Protein AF-A0A9D9XZZ8-F1 (afdb_monomer_lite)

Structure (mmCIF, N/CA/C/O backbone):
data_AF-A0A9D9XZZ8-F1
#
_entry.id   AF-A0A9D9XZZ8-F1
#
loop_
_atom_site.group_PDB
_atom_site.id
_atom_site.type_symbol
_atom_site.label_atom_id
_atom_site.label_alt_id
_atom_site.label_comp_id
_atom_site.label_asym_id
_atom_site.label_entity_id
_atom_site.la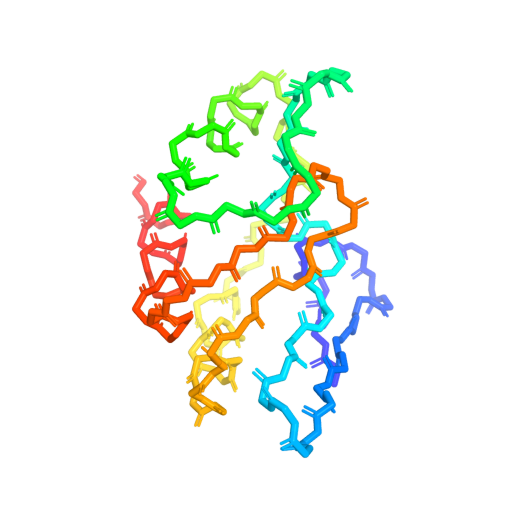bel_seq_id
_atom_site.pdbx_PDB_ins_code
_atom_site.Cartn_x
_atom_site.Cartn_y
_atom_site.Cartn_z
_atom_site.occupancy
_atom_site.B_iso_or_equiv
_atom_site.auth_seq_id
_atom_site.auth_comp_id
_atom_site.auth_asym_id
_atom_site.auth_atom_id
_atom_site.pdbx_PDB_model_num
ATOM 1 N N . ASP A 1 1 ? 5.198 -4.680 12.775 1.00 75.12 1 ASP A N 1
ATOM 2 C CA . ASP A 1 1 ? 6.292 -4.357 11.839 1.00 75.12 1 ASP A CA 1
ATOM 3 C C . ASP A 1 1 ? 6.081 -5.098 10.522 1.00 75.12 1 ASP A C 1
ATOM 5 O O . ASP A 1 1 ? 5.253 -6.010 10.451 1.00 75.12 1 ASP A O 1
ATOM 9 N N . ALA A 1 2 ? 6.753 -4.642 9.469 1.00 87.75 2 ALA A N 1
ATOM 10 C CA . ALA A 1 2 ? 6.749 -5.266 8.155 1.00 87.75 2 ALA A CA 1
ATOM 11 C C . ALA A 1 2 ? 8.159 -5.269 7.550 1.00 87.75 2 ALA A C 1
ATOM 13 O O . ALA A 1 2 ? 8.385 -4.634 6.520 1.00 87.75 2 ALA A O 1
ATOM 14 N N . PRO A 1 3 ? 9.122 -5.944 8.209 1.00 88.50 3 PRO A N 1
ATOM 15 C CA . PRO A 1 3 ? 10.518 -5.859 7.816 1.00 88.50 3 PRO A CA 1
ATOM 16 C C . PRO A 1 3 ? 10.678 -6.273 6.355 1.00 88.50 3 PRO A C 1
ATOM 18 O O . PRO A 1 3 ? 10.187 -7.320 5.922 1.00 88.50 3 PRO A O 1
ATOM 21 N N . HIS A 1 4 ? 11.382 -5.431 5.606 1.00 90.50 4 HIS A N 1
ATOM 22 C CA . HIS A 1 4 ? 11.645 -5.580 4.183 1.00 90.50 4 HIS A CA 1
ATOM 23 C C . HIS A 1 4 ? 10.409 -5.495 3.274 1.00 90.50 4 HIS A C 1
ATOM 25 O O . HIS A 1 4 ? 10.531 -5.817 2.098 1.00 90.50 4 HIS A O 1
ATOM 31 N N . VAL A 1 5 ? 9.237 -5.054 3.743 1.00 92.75 5 VAL A N 1
ATOM 32 C CA . VAL A 1 5 ? 8.035 -4.914 2.902 1.00 92.75 5 VAL A CA 1
ATOM 33 C C . VAL A 1 5 ? 7.540 -3.461 2.902 1.00 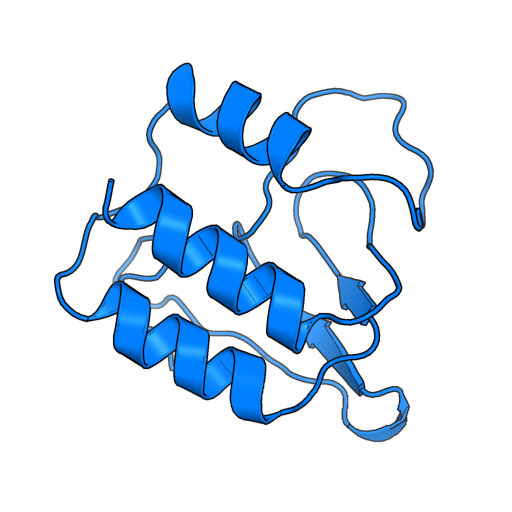92.75 5 VAL A C 1
ATOM 35 O O . VAL A 1 5 ? 7.075 -3.010 3.945 1.00 92.75 5 VAL A O 1
ATOM 38 N N . PRO A 1 6 ? 7.575 -2.748 1.753 1.00 92.00 6 PRO A N 1
ATOM 39 C CA . PRO A 1 6 ? 8.132 -3.191 0.465 1.00 92.00 6 PRO A CA 1
ATOM 40 C C . PRO A 1 6 ? 9.668 -3.290 0.447 1.00 92.00 6 PRO A C 1
ATOM 42 O O . PRO A 1 6 ? 10.209 -4.074 -0.330 1.00 92.00 6 PRO A O 1
ATOM 45 N N . HIS A 1 7 ? 10.374 -2.556 1.310 1.00 90.69 7 HIS A N 1
ATOM 46 C CA . HIS A 1 7 ? 11.839 -2.578 1.431 1.00 90.69 7 HIS A CA 1
ATOM 47 C C . HIS A 1 7 ? 12.304 -2.077 2.801 1.00 90.69 7 HIS A C 1
ATOM 49 O O . HIS A 1 7 ? 11.485 -1.713 3.626 1.00 90.69 7 HIS A O 1
ATOM 55 N N . ALA A 1 8 ? 13.620 -2.046 3.033 1.00 90.69 8 ALA A N 1
ATOM 56 C CA . ALA A 1 8 ? 14.265 -1.608 4.279 1.00 90.69 8 ALA A CA 1
ATOM 57 C C . ALA A 1 8 ? 13.919 -2.448 5.530 1.00 90.69 8 ALA A C 1
ATOM 59 O O . ALA A 1 8 ? 12.876 -3.087 5.631 1.00 90.69 8 ALA A O 1
ATOM 60 N N . TRP A 1 9 ? 14.847 -2.522 6.484 1.00 90.19 9 TRP A N 1
ATOM 61 C CA . TRP A 1 9 ? 14.687 -3.349 7.692 1.00 90.19 9 TRP A CA 1
ATOM 62 C C . TRP A 1 9 ? 13.576 -2.826 8.615 1.00 90.19 9 TRP A C 1
ATOM 64 O O . TRP A 1 9 ? 12.872 -3.593 9.265 1.00 90.19 9 TRP A O 1
ATOM 74 N N . ASP A 1 10 ? 13.422 -1.511 8.645 1.00 89.94 10 ASP A N 1
ATOM 75 C CA . ASP A 1 10 ? 12.580 -0.730 9.543 1.00 89.94 10 ASP A CA 1
ATOM 76 C C . ASP A 1 10 ? 11.155 -0.506 9.024 1.00 89.94 10 ASP A C 1
ATOM 78 O O . ASP A 1 10 ? 10.355 0.141 9.703 1.00 89.94 10 ASP A O 1
ATOM 82 N N . CYS A 1 11 ? 10.807 -1.060 7.857 1.00 92.19 11 CYS A N 1
ATOM 83 C CA . CYS A 1 11 ? 9.474 -0.878 7.302 1.00 92.19 11 CYS A CA 1
ATOM 84 C C . CYS A 1 11 ? 8.374 -1.336 8.266 1.00 92.19 11 CYS A C 1
ATOM 86 O O . CYS A 1 11 ? 8.412 -2.396 8.904 1.00 92.19 11 CYS A O 1
ATOM 88 N N . GLY A 1 12 ? 7.340 -0.510 8.341 1.00 92.25 12 GLY A N 1
ATOM 89 C CA . GLY A 1 12 ? 6.194 -0.705 9.201 1.00 92.25 12 GLY A CA 1
ATOM 90 C C . GLY A 1 12 ? 5.014 0.104 8.693 1.00 92.25 12 GLY A C 1
ATOM 91 O O . GLY A 1 12 ? 5.167 1.097 7.988 1.00 92.25 12 GLY A O 1
ATOM 92 N N . PHE A 1 13 ? 3.820 -0.337 9.067 1.00 94.31 13 PHE A N 1
ATOM 93 C CA . PHE A 1 13 ? 2.574 0.271 8.628 1.00 94.31 13 PHE A CA 1
ATOM 94 C C . PHE A 1 13 ? 1.666 0.501 9.823 1.00 94.31 13 PHE A C 1
ATOM 96 O O . PHE A 1 13 ? 1.647 -0.299 10.762 1.00 94.31 13 PHE A O 1
ATOM 103 N N . LEU A 1 14 ? 0.873 1.562 9.740 1.00 95.00 14 LEU A N 1
ATOM 104 C CA . LEU A 1 14 ? -0.123 1.917 10.740 1.00 95.00 14 LEU A CA 1
ATOM 105 C C . LEU A 1 14 ? -1.519 1.821 10.127 1.00 95.00 14 LEU A C 1
ATOM 107 O O . LEU A 1 14 ? -1.704 2.013 8.924 1.00 95.00 14 LEU A O 1
ATOM 111 N N . THR A 1 15 ? -2.501 1.510 10.966 1.00 94.94 15 THR A N 1
ATOM 112 C CA . THR A 1 15 ? -3.921 1.552 10.604 1.00 94.94 15 THR A CA 1
ATOM 113 C C . THR A 1 15 ? -4.617 2.515 11.553 1.00 94.94 15 THR A C 1
ATOM 115 O O . THR A 1 15 ? -4.451 2.406 12.764 1.00 94.94 15 THR A O 1
ATOM 118 N N . GLU A 1 16 ? -5.367 3.465 11.006 1.00 95.94 16 GLU A N 1
ATOM 119 C CA . GLU A 1 16 ? -6.302 4.287 11.765 1.00 95.94 16 GLU A CA 1
ATOM 120 C C . GLU A 1 16 ? -7.630 3.528 11.844 1.00 95.94 16 GLU A C 1
ATOM 122 O O . GLU A 1 16 ? -8.293 3.293 10.831 1.00 95.94 16 GLU A O 1
ATOM 127 N N . GLU A 1 17 ? -7.979 3.088 13.048 1.00 94.81 17 GLU A N 1
ATOM 128 C CA . GLU A 1 17 ? -9.051 2.116 13.264 1.00 94.81 17 GLU A CA 1
ATOM 129 C C . GLU A 1 17 ? -10.448 2.701 13.045 1.00 94.81 17 GLU A C 1
ATOM 131 O O . GLU A 1 17 ? -11.323 2.006 12.532 1.00 94.81 17 GLU A O 1
ATOM 136 N N . ARG A 1 18 ? -10.676 3.981 13.373 1.00 96.00 18 ARG A N 1
ATOM 137 C CA . ARG A 1 18 ? -12.015 4.590 13.301 1.00 96.00 18 ARG A CA 1
ATOM 138 C C . ARG A 1 18 ? -12.542 4.657 11.871 1.00 96.00 18 ARG A C 1
ATOM 140 O O . ARG A 1 18 ? -13.748 4.571 11.657 1.00 96.00 18 ARG A O 1
ATOM 147 N N . THR A 1 19 ? -11.653 4.857 10.904 1.00 95.19 19 THR A N 1
ATOM 148 C CA . THR A 1 19 ? -11.988 4.979 9.479 1.00 95.19 19 THR A CA 1
ATOM 149 C C . THR A 1 19 ? -11.517 3.794 8.641 1.00 95.19 19 THR A C 1
ATOM 151 O O . THR A 1 19 ? -11.695 3.815 7.425 1.00 95.19 19 THR A O 1
ATOM 154 N N . ALA A 1 20 ? -10.926 2.771 9.269 1.00 96.19 20 ALA A N 1
ATOM 155 C CA . ALA A 1 20 ? -10.290 1.644 8.588 1.00 96.19 20 ALA A CA 1
ATOM 156 C C . ALA A 1 20 ? -9.298 2.105 7.497 1.00 96.19 20 ALA A C 1
ATOM 158 O O . ALA A 1 20 ? -9.261 1.556 6.390 1.00 96.19 20 ALA A O 1
ATOM 159 N N . THR A 1 21 ? -8.507 3.140 7.807 1.00 97.88 21 THR A N 1
ATOM 160 C CA . THR A 1 21 ? -7.530 3.724 6.879 1.00 97.88 21 THR A CA 1
ATOM 161 C C . 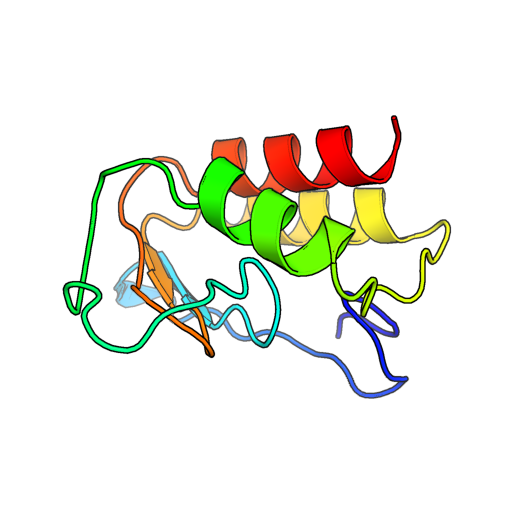THR A 1 21 ? -6.152 3.136 7.122 1.00 97.88 21 THR A C 1
ATOM 163 O O . THR A 1 21 ? -5.615 3.208 8.226 1.00 97.88 21 THR A O 1
ATOM 166 N N . ARG A 1 22 ? -5.535 2.596 6.074 1.00 97.62 22 ARG A N 1
ATOM 167 C CA . ARG A 1 22 ? -4.182 2.044 6.114 1.00 97.62 22 ARG A CA 1
ATOM 168 C C . ARG A 1 22 ? -3.167 3.060 5.608 1.00 97.62 22 ARG A C 1
ATOM 170 O O . ARG A 1 22 ? -3.252 3.470 4.455 1.00 97.62 22 ARG A O 1
ATOM 177 N N . LEU A 1 23 ? -2.165 3.398 6.417 1.00 97.56 23 LEU A N 1
ATOM 178 C CA . LEU A 1 23 ? -0.993 4.135 5.938 1.00 97.56 23 LEU A CA 1
ATOM 179 C C . LEU A 1 23 ? -0.060 3.149 5.227 1.00 97.56 23 LEU A C 1
ATOM 181 O O . LEU A 1 23 ? 0.483 2.242 5.861 1.00 97.56 23 LEU A O 1
ATOM 185 N N . CYS A 1 24 ? 0.065 3.291 3.909 1.00 97.00 24 CYS A N 1
ATOM 186 C CA . CYS A 1 24 ? 0.628 2.262 3.034 1.00 97.00 24 CYS A CA 1
ATOM 187 C C . CYS A 1 24 ? 2.133 2.383 2.793 1.00 97.00 24 CYS A C 1
ATOM 189 O O . CYS A 1 24 ? 2.690 1.511 2.136 1.00 97.00 24 CYS A O 1
ATOM 191 N N . GLY A 1 25 ? 2.799 3.418 3.317 1.00 95.38 25 GLY A N 1
ATOM 192 C CA . GLY A 1 25 ? 4.197 3.682 2.966 1.00 95.38 25 GLY A CA 1
ATOM 193 C C . GLY A 1 25 ? 4.373 3.687 1.445 1.00 95.38 25 GLY A C 1
ATOM 194 O O . GLY A 1 25 ? 3.511 4.206 0.730 1.00 95.38 25 GLY A O 1
ATOM 195 N N . ASP A 1 26 ? 5.420 3.017 0.973 1.00 96.69 26 ASP A N 1
ATOM 196 C CA . ASP A 1 26 ? 5.713 2.851 -0.456 1.00 96.69 26 ASP A CA 1
ATOM 197 C C . ASP A 1 26 ? 4.920 1.713 -1.132 1.00 96.69 26 ASP A C 1
ATOM 199 O O . ASP A 1 26 ? 5.159 1.384 -2.297 1.00 96.69 26 ASP A O 1
ATOM 203 N N . LEU A 1 27 ? 3.970 1.063 -0.445 1.00 97.25 27 LEU A N 1
ATOM 204 C CA . LEU A 1 27 ? 3.026 0.187 -1.143 1.00 97.25 27 LEU A CA 1
ATOM 205 C C . LEU A 1 27 ? 2.145 1.038 -2.056 1.00 97.25 27 LEU A C 1
ATOM 207 O O . LEU A 1 27 ? 1.639 2.084 -1.649 1.00 97.25 27 LEU A O 1
ATOM 211 N N . PHE A 1 28 ? 1.926 0.537 -3.271 1.00 98.00 28 PHE A N 1
ATOM 212 C CA . PHE A 1 28 ? 1.132 1.211 -4.294 1.00 98.00 28 PHE A CA 1
ATOM 213 C C . PHE A 1 28 ? 1.681 2.583 -4.719 1.00 98.00 28 PHE A C 1
ATOM 215 O O . PHE A 1 28 ? 0.902 3.485 -5.031 1.00 98.00 28 PHE A O 1
ATOM 222 N N . THR A 1 29 ? 3.009 2.757 -4.747 1.00 97.69 29 THR A N 1
ATOM 223 C CA . THR A 1 29 ? 3.642 3.966 -5.297 1.00 97.69 29 THR A CA 1
ATOM 224 C C . THR A 1 29 ? 3.195 4.174 -6.736 1.00 97.69 29 THR A C 1
ATOM 226 O O . THR A 1 29 ? 3.428 3.315 -7.586 1.00 97.69 29 THR A O 1
ATOM 229 N N . GLN A 1 30 ? 2.561 5.315 -6.999 1.00 96.56 30 GLN A N 1
ATOM 230 C CA . GLN A 1 30 ? 2.083 5.721 -8.318 1.00 96.56 30 GLN A CA 1
ATOM 231 C C . GLN A 1 30 ? 2.979 6.836 -8.868 1.00 96.56 30 GLN A C 1
ATOM 233 O O . GLN A 1 30 ? 3.298 7.796 -8.166 1.00 96.56 30 GLN A O 1
ATOM 238 N N . GLY A 1 31 ? 3.366 6.727 -10.139 1.00 91.56 31 GLY A N 1
ATOM 239 C CA . GLY A 1 31 ? 4.052 7.810 -10.843 1.00 91.56 31 GLY A CA 1
ATOM 240 C C . GLY A 1 31 ? 3.084 8.903 -11.308 1.00 91.56 31 GLY A C 1
ATOM 241 O O . GLY A 1 31 ? 1.927 8.625 -11.616 1.00 91.56 31 GLY A O 1
ATOM 242 N N . GLY A 1 32 ? 3.586 10.134 -11.427 1.00 89.25 32 GLY A N 1
ATOM 243 C CA . GLY A 1 32 ? 2.829 11.287 -11.930 1.00 89.25 32 GLY A CA 1
ATOM 244 C C . GLY A 1 32 ? 2.603 12.371 -10.875 1.00 89.25 32 GLY A C 1
ATOM 245 O O . GLY A 1 32 ? 2.689 12.115 -9.678 1.00 89.25 32 GLY A O 1
ATOM 246 N N . ALA A 1 33 ? 2.354 13.600 -11.335 1.00 89.44 33 ALA A N 1
ATOM 247 C CA . ALA A 1 33 ? 2.157 14.770 -10.472 1.00 89.44 33 ALA A CA 1
ATOM 248 C C . ALA A 1 33 ? 0.677 15.161 -10.308 1.00 89.44 33 ALA A C 1
ATOM 250 O O . ALA A 1 33 ? 0.295 15.682 -9.265 1.00 89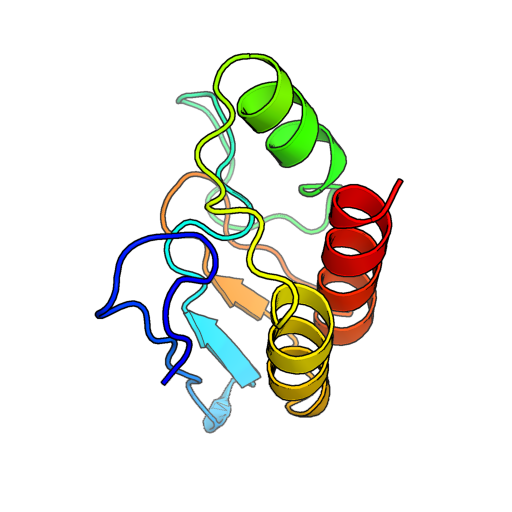.44 33 ALA A O 1
ATOM 251 N N . 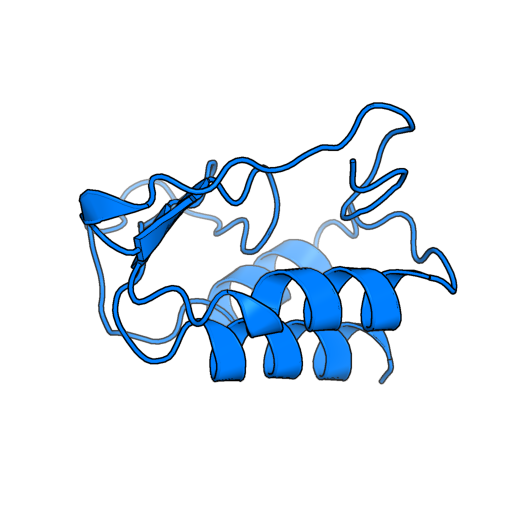ASP A 1 34 ? -0.157 14.866 -11.309 1.00 92.56 34 ASP A N 1
ATOM 252 C CA . ASP A 1 34 ? -1.542 15.343 -11.397 1.00 92.56 34 ASP A CA 1
ATOM 253 C C . ASP A 1 34 ? -2.552 14.221 -11.112 1.00 92.56 34 ASP A C 1
ATOM 255 O O . ASP A 1 34 ? -3.419 13.899 -11.925 1.00 92.56 34 ASP A O 1
ATOM 259 N N . LEU A 1 35 ? -2.409 13.580 -9.951 1.00 95.44 35 LEU A N 1
ATOM 260 C CA . LEU A 1 35 ? -3.317 12.531 -9.487 1.00 95.44 35 LEU A CA 1
ATOM 261 C C . LEU A 1 35 ? -4.371 13.124 -8.533 1.00 95.44 35 LEU A C 1
ATOM 263 O O . LEU A 1 35 ? -4.044 13.998 -7.725 1.00 95.44 35 LEU A O 1
ATOM 267 N N . PRO A 1 36 ? -5.641 12.677 -8.585 1.00 97.19 36 PRO A N 1
ATOM 268 C CA . PRO A 1 36 ? -6.656 13.156 -7.651 1.00 97.19 36 PRO A CA 1
ATOM 269 C C . PRO A 1 36 ? -6.274 12.789 -6.204 1.00 97.19 36 PRO A C 1
ATOM 271 O O . PRO A 1 36 ? -5.667 11.741 -5.985 1.00 97.19 36 PRO A O 1
ATOM 274 N N . PRO A 1 37 ? -6.661 13.575 -5.182 1.00 96.94 37 PRO A N 1
ATOM 275 C CA . PRO A 1 37 ? -6.290 13.270 -3.796 1.00 96.94 37 PRO A CA 1
ATOM 276 C C . PRO A 1 37 ? -6.789 11.900 -3.312 1.00 96.94 37 PRO A C 1
ATOM 278 O O . PRO A 1 37 ? -6.086 11.190 -2.593 1.00 96.94 37 PRO A O 1
ATOM 281 N N . VAL A 1 38 ? -8.006 11.525 -3.719 1.00 98.19 38 VAL A N 1
ATOM 282 C CA . VAL A 1 38 ? -8.623 10.225 -3.437 1.00 98.19 38 VAL A CA 1
ATOM 283 C C . VAL A 1 38 ? -9.254 9.701 -4.721 1.00 98.19 38 VAL A C 1
ATOM 285 O O . VAL A 1 38 ? -9.907 10.462 -5.436 1.00 98.19 38 VAL A O 1
ATOM 288 N N . THR A 1 39 ? -9.082 8.413 -4.999 1.00 98.38 39 THR A N 1
ATOM 289 C CA . THR A 1 39 ? -9.650 7.738 -6.169 1.00 98.38 39 THR A CA 1
ATOM 290 C C . THR A 1 39 ? -10.299 6.407 -5.793 1.00 98.38 39 THR A C 1
ATOM 292 O O . THR A 1 39 ? -9.958 5.795 -4.785 1.00 98.38 39 THR A O 1
ATOM 295 N N . GLU A 1 40 ? -11.242 5.962 -6.612 1.00 98.44 40 GLU A N 1
ATOM 296 C CA . GLU A 1 40 ? -11.807 4.601 -6.584 1.00 98.44 40 GLU A CA 1
ATOM 297 C C . GLU A 1 40 ? -11.374 3.805 -7.831 1.00 98.44 40 GLU A C 1
ATOM 299 O O . GLU A 1 40 ? -11.596 2.600 -7.926 1.00 98.44 40 GLU A O 1
ATOM 304 N N . SER A 1 41 ? -10.711 4.475 -8.782 1.00 97.38 41 SER A N 1
ATOM 305 C CA . SER A 1 41 ? -10.132 3.868 -9.981 1.00 97.38 41 SER A CA 1
ATOM 306 C C . SER A 1 41 ? -8.915 3.004 -9.644 1.00 97.38 41 SER A C 1
ATOM 308 O O . SER A 1 41 ? -8.331 3.128 -8.569 1.00 97.38 41 SER A O 1
ATOM 310 N N . ASP A 1 42 ? -8.509 2.150 -10.583 1.00 96.69 42 ASP A N 1
ATOM 311 C CA . ASP A 1 42 ? -7.352 1.268 -10.413 1.00 96.69 42 ASP A CA 1
ATOM 312 C C . ASP A 1 42 ? -6.060 2.040 -10.086 1.00 96.69 42 ASP A C 1
ATOM 314 O O . ASP A 1 42 ? -5.644 2.934 -10.828 1.00 96.69 42 ASP A O 1
ATOM 318 N N . ILE A 1 43 ? -5.417 1.648 -8.984 1.00 98.06 43 ILE A N 1
ATOM 319 C CA . ILE A 1 43 ? -4.081 2.108 -8.583 1.00 98.06 43 ILE A CA 1
ATOM 320 C C . ILE A 1 43 ? -3.027 0.991 -8.635 1.00 98.06 43 ILE A C 1
ATOM 322 O O . ILE A 1 43 ? -1.832 1.270 -8.549 1.00 98.06 43 ILE A O 1
ATOM 326 N N . LEU A 1 44 ? -3.434 -0.278 -8.771 1.00 98.12 44 LEU A N 1
ATOM 327 C CA . LEU A 1 44 ? -2.492 -1.394 -8.853 1.00 98.12 44 LEU A CA 1
ATOM 328 C C . LEU A 1 44 ? -1.802 -1.392 -10.214 1.00 98.12 44 LEU A C 1
ATOM 330 O O . LEU A 1 44 ? -0.582 -1.508 -10.271 1.00 98.12 44 LEU A O 1
ATOM 334 N N . GLY A 1 45 ? -2.547 -1.200 -11.304 1.00 96.88 45 GLY A N 1
ATOM 335 C CA . GLY A 1 45 ? -1.965 -1.129 -12.642 1.00 96.88 45 GLY A CA 1
ATOM 336 C C . GLY A 1 45 ? -0.965 0.020 -12.791 1.00 96.88 45 GLY A C 1
ATOM 337 O O . GLY A 1 45 ? 0.129 -0.176 -13.327 1.00 96.88 45 GLY A O 1
ATOM 338 N N . THR A 1 46 ? -1.301 1.205 -12.272 1.00 95.38 46 THR A N 1
ATOM 339 C CA . THR A 1 46 ? -0.410 2.378 -12.293 1.00 95.38 46 THR A CA 1
ATOM 340 C C . THR A 1 46 ? 0.814 2.175 -11.406 1.00 95.38 46 THR A C 1
ATOM 342 O O . THR A 1 46 ? 1.926 2.521 -11.815 1.00 95.38 46 THR A O 1
ATOM 345 N N . SER A 1 47 ? 0.644 1.555 -10.236 1.00 97.38 47 SER A N 1
ATOM 346 C CA . SER A 1 47 ? 1.769 1.227 -9.365 1.00 97.38 47 SER A CA 1
ATOM 347 C C . SER A 1 47 ? 2.708 0.191 -9.980 1.00 97.38 47 SER A C 1
ATOM 349 O O . SER A 1 47 ? 3.924 0.378 -9.989 1.00 97.38 47 SER A O 1
ATOM 351 N N . GLU A 1 48 ? 2.169 -0.860 -10.591 1.00 97.06 48 GLU A N 1
ATOM 352 C CA . GLU A 1 48 ? 2.969 -1.886 -11.255 1.00 97.06 48 GLU A CA 1
ATOM 353 C C . GLU A 1 48 ? 3.695 -1.349 -12.493 1.00 97.06 48 GLU A C 1
ATOM 355 O O . GLU A 1 48 ? 4.816 -1.768 -12.784 1.00 97.06 48 GLU A O 1
ATOM 360 N N . ALA A 1 49 ? 3.092 -0.403 -13.221 1.00 95.12 49 ALA A N 1
ATOM 361 C CA . ALA A 1 49 ? 3.766 0.290 -14.314 1.00 95.12 49 ALA A CA 1
ATOM 362 C C . ALA A 1 49 ? 4.990 1.077 -13.816 1.00 95.12 49 ALA A C 1
ATOM 364 O O . ALA A 1 49 ? 6.047 1.016 -14.445 1.00 95.12 49 ALA A O 1
ATOM 365 N N . PHE A 1 50 ? 4.875 1.756 -12.669 1.00 95.19 50 PHE A N 1
ATOM 366 C CA . PHE A 1 50 ? 6.002 2.439 -12.033 1.00 95.19 50 PHE A CA 1
ATOM 367 C C . PHE A 1 50 ? 7.071 1.443 -11.553 1.00 95.19 50 PHE A C 1
ATOM 369 O O . PHE A 1 50 ? 8.237 1.558 -11.934 1.00 95.19 50 PHE A O 1
ATOM 376 N N . ARG A 1 51 ? 6.672 0.417 -10.789 1.00 95.06 51 ARG A N 1
ATOM 377 C CA . ARG A 1 51 ? 7.579 -0.603 -10.236 1.00 95.06 51 ARG A CA 1
ATOM 378 C C . ARG A 1 51 ? 8.354 -1.351 -11.322 1.00 95.06 51 ARG A C 1
ATOM 380 O O . ARG A 1 51 ? 9.531 -1.632 -11.147 1.00 95.06 51 ARG A O 1
ATOM 387 N N . ARG A 1 52 ? 7.742 -1.644 -12.474 1.00 92.56 52 ARG A N 1
ATOM 388 C CA . ARG A 1 52 ? 8.446 -2.285 -13.601 1.00 92.56 52 ARG A CA 1
ATOM 389 C C . ARG A 1 52 ? 9.589 -1.434 -14.167 1.00 92.56 52 ARG A C 1
ATOM 391 O O . ARG A 1 52 ? 10.555 -1.998 -14.671 1.00 92.56 52 ARG A O 1
ATOM 398 N N . GLY A 1 53 ? 9.488 -0.106 -14.100 1.00 92.19 53 GLY A N 1
ATOM 399 C CA . GLY A 1 53 ? 10.563 0.808 -14.505 1.00 92.19 53 GLY A CA 1
ATOM 400 C C . GLY A 1 53 ? 11.626 1.022 -13.424 1.00 92.19 53 GLY A C 1
ATOM 401 O O . GLY A 1 53 ? 12.758 1.385 -13.739 1.00 92.19 53 GLY A O 1
ATOM 402 N N . MET A 1 54 ? 11.273 0.791 -12.160 1.00 90.00 54 MET A N 1
ATOM 403 C CA . MET A 1 54 ? 12.155 0.922 -11.006 1.00 90.00 54 MET A CA 1
ATOM 404 C C . MET A 1 54 ? 11.724 -0.075 -9.934 1.00 90.00 54 MET A C 1
ATOM 406 O O . MET A 1 54 ? 10.822 0.206 -9.149 1.00 90.00 54 MET A O 1
ATOM 410 N N . ASP A 1 55 ? 12.349 -1.250 -9.905 1.00 91.94 55 ASP A N 1
ATOM 411 C CA . ASP A 1 55 ? 11.931 -2.313 -8.993 1.00 91.94 55 ASP A CA 1
ATOM 412 C C . ASP A 1 55 ? 12.479 -2.068 -7.584 1.00 91.94 55 ASP A C 1
ATOM 414 O O . ASP A 1 55 ? 13.584 -2.471 -7.230 1.00 91.94 55 ASP A O 1
ATOM 418 N N . TYR A 1 56 ? 11.703 -1.327 -6.796 1.00 92.00 56 TYR A N 1
ATOM 419 C CA . TYR A 1 56 ? 12.073 -0.876 -5.456 1.00 92.00 56 TYR A CA 1
ATOM 420 C C . TYR A 1 56 ? 11.727 -1.896 -4.354 1.00 92.00 56 TYR A C 1
ATOM 422 O O . TYR A 1 56 ? 12.026 -1.665 -3.183 1.00 92.00 56 TYR A O 1
ATOM 430 N N . PHE A 1 57 ? 11.112 -3.032 -4.699 1.00 95.06 57 PHE A N 1
ATOM 431 C CA . PHE A 1 57 ? 10.763 -4.083 -3.742 1.00 95.06 57 PHE A CA 1
ATOM 432 C C . PHE A 1 57 ? 11.975 -4.947 -3.377 1.00 95.06 57 PHE A C 1
ATOM 434 O O . PHE A 1 57 ? 12.796 -5.304 -4.214 1.00 95.06 57 PHE A O 1
ATOM 441 N N . SER A 1 58 ? 12.056 -5.357 -2.111 1.00 93.25 58 SER A N 1
ATOM 442 C CA . SER A 1 58 ? 13.128 -6.238 -1.624 1.00 93.25 58 SER A CA 1
ATOM 443 C C . SER A 1 58 ? 12.971 -7.708 -2.030 1.00 93.25 58 SER A C 1
ATOM 445 O O . SER A 1 58 ? 13.897 -8.495 -1.836 1.00 93.25 58 SER A O 1
ATOM 447 N N . HIS A 1 59 ? 11.783 -8.096 -2.508 1.00 91.69 59 HIS A N 1
ATOM 448 C CA . HIS A 1 59 ? 11.414 -9.478 -2.852 1.00 91.69 59 HIS A CA 1
ATOM 449 C C . HIS A 1 59 ? 11.639 -10.503 -1.733 1.00 91.69 59 HIS A C 1
ATOM 451 O O . HIS A 1 59 ? 11.943 -11.673 -1.970 1.00 91.69 59 HIS A O 1
ATOM 457 N N . SER A 1 60 ? 11.456 -10.087 -0.479 1.00 90.50 60 SER A N 1
ATOM 458 C CA . SER A 1 60 ? 11.457 -11.009 0.657 1.00 90.50 60 SER A CA 1
ATOM 459 C C . SER A 1 60 ? 10.440 -12.142 0.460 1.00 90.50 60 SER A C 1
ATOM 461 O O . SER A 1 60 ? 9.261 -11.899 0.199 1.00 90.50 60 SER A O 1
ATOM 463 N N . LYS A 1 61 ? 10.849 -13.393 0.718 1.00 91.56 61 LYS A N 1
ATOM 464 C CA . LYS A 1 61 ? 9.962 -14.579 0.722 1.00 91.56 61 LYS A CA 1
ATOM 465 C C . LYS A 1 61 ? 8.761 -14.458 1.674 1.00 91.56 61 LYS A C 1
ATOM 467 O O . LYS A 1 61 ? 7.818 -15.240 1.596 1.00 91.56 61 LYS A O 1
ATOM 472 N N . HIS A 1 62 ? 8.810 -13.503 2.602 1.00 91.88 62 HIS A N 1
ATOM 473 C CA . HIS A 1 62 ? 7.750 -13.237 3.568 1.00 91.88 62 HIS A CA 1
ATOM 474 C C . HIS A 1 62 ? 6.699 -12.238 3.060 1.00 91.88 62 HIS A C 1
ATOM 476 O O . HIS A 1 62 ? 5.671 -12.086 3.720 1.00 91.88 62 HIS A O 1
ATOM 482 N N . ALA A 1 63 ? 6.909 -11.595 1.902 1.00 94.44 63 ALA A N 1
ATOM 483 C CA . ALA A 1 63 ? 6.053 -10.524 1.387 1.00 94.44 63 ALA A CA 1
ATOM 484 C C . ALA A 1 63 ? 4.570 -10.917 1.327 1.00 94.44 63 ALA A C 1
ATOM 486 O O . ALA A 1 63 ? 3.730 -10.189 1.850 1.00 94.44 63 ALA A O 1
ATOM 487 N N . ARG A 1 64 ? 4.245 -12.108 0.803 1.00 96.44 64 ARG A N 1
ATOM 488 C CA . ARG A 1 64 ? 2.860 -12.613 0.760 1.00 96.44 64 ARG A CA 1
ATOM 489 C C . ARG A 1 64 ? 2.214 -12.688 2.139 1.00 96.44 64 ARG A C 1
ATOM 491 O O . ARG A 1 64 ? 1.120 -12.177 2.339 1.00 96.44 64 ARG A O 1
ATOM 498 N N . GLY A 1 65 ? 2.899 -13.317 3.093 1.00 96.12 65 GLY A N 1
ATOM 499 C CA . GLY A 1 65 ? 2.387 -13.458 4.456 1.00 96.12 65 GLY A CA 1
ATOM 500 C C . GLY A 1 65 ? 2.231 -12.107 5.154 1.00 96.12 65 GLY A C 1
ATOM 501 O O . GLY A 1 65 ? 1.299 -11.920 5.932 1.00 96.12 65 GLY A O 1
ATOM 502 N N . MET A 1 66 ? 3.108 -11.146 4.854 1.00 95.75 66 MET A N 1
ATOM 503 C CA . MET A 1 66 ? 2.979 -9.780 5.360 1.00 95.75 66 MET A CA 1
ATOM 504 C C . MET A 1 66 ? 1.746 -9.102 4.768 1.00 95.75 66 MET A C 1
ATOM 506 O O . MET A 1 66 ? 0.912 -8.636 5.535 1.00 95.75 66 MET A O 1
ATOM 510 N N . LEU A 1 67 ? 1.593 -9.107 3.441 1.00 97.31 67 LEU A N 1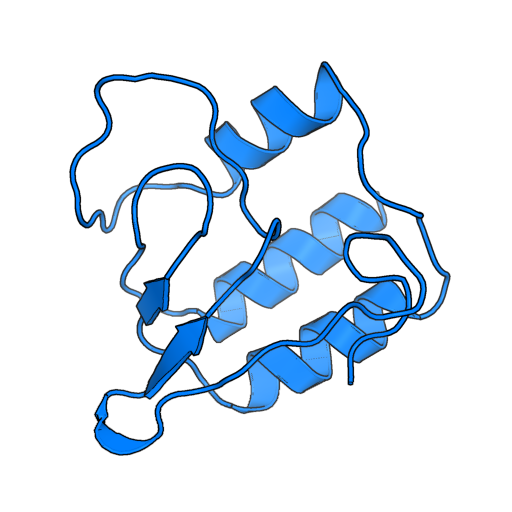
ATOM 511 C CA . LEU A 1 67 ? 0.452 -8.507 2.744 1.00 97.31 67 LEU A CA 1
ATOM 512 C C . LEU A 1 67 ? -0.883 -9.117 3.186 1.00 97.31 67 LEU A C 1
ATOM 514 O O . LEU A 1 67 ? -1.826 -8.367 3.418 1.00 97.31 67 LEU A O 1
ATOM 518 N N . GLU A 1 68 ? -0.945 -10.429 3.432 1.00 97.50 68 GLU A N 1
ATOM 519 C CA . GLU A 1 68 ? -2.152 -11.074 3.967 1.00 97.50 68 GLU A CA 1
ATOM 520 C C . GLU A 1 68 ? -2.490 -10.589 5.387 1.00 97.50 68 GLU A C 1
ATOM 522 O O . GLU A 1 68 ? -3.646 -10.298 5.688 1.00 97.50 68 GLU A O 1
ATOM 527 N N . ARG A 1 69 ? -1.485 -10.410 6.257 1.00 95.94 69 ARG A N 1
ATOM 528 C CA . ARG A 1 69 ? -1.691 -9.803 7.587 1.00 95.94 69 ARG A CA 1
ATOM 529 C C . ARG A 1 69 ? -2.152 -8.349 7.504 1.00 95.94 69 ARG A C 1
ATOM 531 O O . ARG A 1 69 ? -2.808 -7.869 8.423 1.00 95.94 69 ARG A O 1
ATOM 538 N N . LEU A 1 70 ? -1.781 -7.619 6.451 1.00 96.06 70 LEU A N 1
ATOM 539 C CA . LEU A 1 70 ? -2.295 -6.265 6.234 1.00 96.06 70 LEU A CA 1
ATOM 540 C C . LEU A 1 70 ? -3.742 -6.324 5.728 1.00 96.06 70 LEU A C 1
ATOM 542 O O . LEU A 1 70 ? -4.584 -5.572 6.205 1.00 96.06 70 LEU A O 1
ATOM 546 N N . ALA A 1 71 ? -4.040 -7.248 4.813 1.00 97.62 71 ALA A N 1
ATOM 547 C CA . ALA A 1 71 ? -5.375 -7.453 4.263 1.00 97.62 71 ALA A CA 1
ATOM 548 C C . ALA A 1 71 ? -6.385 -7.901 5.330 1.00 97.62 71 ALA A C 1
ATOM 550 O O . ALA A 1 71 ? -7.552 -7.521 5.265 1.00 97.62 71 ALA A O 1
ATOM 551 N N . SER A 1 72 ? -5.952 -8.650 6.352 1.00 96.50 72 SER A N 1
ATOM 552 C CA . SER A 1 72 ? -6.840 -9.130 7.419 1.00 96.50 72 SER A CA 1
ATOM 553 C C . SER A 1 72 ? -7.462 -8.013 8.262 1.00 96.50 72 SER A C 1
ATOM 555 O O . SER A 1 72 ? -8.442 -8.264 8.958 1.00 96.50 72 SER A O 1
ATOM 557 N N . THR A 1 73 ? -6.941 -6.781 8.205 1.00 95.00 73 THR A N 1
ATOM 558 C CA . THR A 1 73 ? -7.568 -5.623 8.869 1.00 95.00 73 THR A CA 1
ATOM 559 C C . THR A 1 73 ? -8.711 -5.012 8.055 1.00 95.00 73 THR A C 1
ATOM 561 O O . THR A 1 73 ? -9.286 -4.024 8.494 1.00 95.00 73 THR A O 1
ATOM 564 N N . SER A 1 74 ? -9.028 -5.567 6.878 1.00 96.31 74 SER A N 1
ATOM 565 C CA . SER A 1 74 ? -10.113 -5.128 5.986 1.00 96.31 74 SER A CA 1
ATOM 566 C C . SER A 1 74 ? -10.155 -3.606 5.755 1.00 96.31 74 SER A C 1
ATOM 568 O O . SER A 1 74 ? -11.184 -2.980 6.014 1.00 96.31 74 SER A O 1
ATOM 570 N N . PRO A 1 75 ? -9.042 -2.975 5.322 1.00 97.62 75 PRO A N 1
ATOM 571 C CA . PRO A 1 75 ? -9.007 -1.527 5.159 1.00 97.62 75 PRO A CA 1
ATOM 572 C C . PRO A 1 75 ? -9.961 -1.075 4.047 1.00 97.62 75 PRO A C 1
ATOM 574 O O . PRO A 1 75 ? -9.938 -1.620 2.945 1.00 97.62 75 PRO A O 1
ATOM 577 N N . GLY A 1 76 ? -10.768 -0.051 4.331 1.00 98.06 76 GLY A N 1
ATOM 578 C CA . GLY A 1 76 ? -11.657 0.586 3.350 1.00 98.06 76 GLY A CA 1
ATOM 579 C C . GLY A 1 76 ? -11.002 1.757 2.613 1.00 98.06 76 GLY A C 1
ATOM 580 O O . GLY A 1 76 ? -11.521 2.243 1.609 1.00 98.06 76 GLY A O 1
ATOM 581 N N . THR A 1 77 ? -9.865 2.242 3.123 1.00 98.56 77 THR A N 1
ATOM 582 C CA . THR A 1 77 ? -9.037 3.270 2.482 1.00 98.56 77 THR A CA 1
ATOM 583 C C . THR A 1 77 ? -7.559 2.897 2.582 1.00 98.56 77 THR A C 1
ATOM 585 O O . THR A 1 77 ? -7.060 2.581 3.663 1.00 98.56 77 THR A O 1
ATOM 588 N N . LEU A 1 78 ? -6.844 2.980 1.463 1.00 98.69 78 LEU A N 1
ATOM 589 C CA . LEU A 1 78 ? -5.392 2.859 1.379 1.00 98.69 78 LEU A CA 1
ATOM 590 C C . LEU A 1 78 ? -4.796 4.254 1.158 1.00 98.69 78 LEU A C 1
ATOM 592 O O . LEU A 1 78 ? -4.923 4.832 0.082 1.00 98.69 78 LEU A O 1
ATOM 596 N N . ALA A 1 79 ? -4.174 4.821 2.187 1.00 98.44 79 ALA A N 1
ATOM 597 C CA . ALA A 1 79 ? -3.464 6.092 2.102 1.00 98.44 79 ALA A CA 1
ATOM 598 C C . ALA A 1 79 ? -2.019 5.842 1.640 1.00 98.44 79 ALA A C 1
ATOM 600 O O . ALA A 1 79 ? -1.147 5.503 2.448 1.00 98.44 79 ALA A O 1
ATOM 601 N N . CYS A 1 80 ? -1.793 5.965 0.332 1.00 98.00 80 CYS A N 1
ATOM 602 C CA . CYS A 1 80 ? -0.485 5.800 -0.307 1.00 98.00 80 CYS A CA 1
ATOM 603 C C . CYS A 1 80 ? 0.429 6.993 0.009 1.00 98.00 80 CYS A C 1
ATOM 605 O O . CYS A 1 80 ? -0.040 8.129 0.056 1.00 98.00 80 CYS A O 1
ATOM 607 N N . MET A 1 81 ? 1.729 6.751 0.217 1.00 96.75 81 MET A N 1
ATOM 608 C CA . MET A 1 81 ? 2.703 7.838 0.407 1.00 96.75 81 MET A CA 1
ATOM 609 C C . MET A 1 81 ? 2.973 8.591 -0.902 1.00 96.75 81 MET A C 1
ATOM 611 O O . MET A 1 81 ? 3.208 9.799 -0.892 1.00 96.75 81 MET A O 1
ATOM 615 N N . HIS A 1 82 ? 2.899 7.875 -2.025 1.00 97.12 82 HIS A N 1
ATOM 616 C CA . HIS A 1 82 ? 3.158 8.394 -3.360 1.00 97.12 82 HIS A CA 1
ATOM 617 C C . HIS A 1 82 ? 1.957 8.149 -4.276 1.00 97.12 82 HIS A C 1
ATOM 619 O O . HIS A 1 82 ? 1.693 7.016 -4.683 1.00 97.12 82 HIS A O 1
ATOM 625 N N . GLY A 1 83 ? 1.250 9.230 -4.609 1.00 97.06 83 GLY A N 1
ATOM 626 C CA . GLY A 1 83 ? 0.076 9.218 -5.480 1.00 97.06 83 GLY A CA 1
ATOM 627 C C . GLY A 1 83 ? -1.245 9.378 -4.736 1.00 97.06 83 GLY A C 1
ATOM 628 O O . GLY A 1 83 ? -1.289 9.921 -3.633 1.00 97.06 83 GLY A O 1
ATOM 629 N N . SER A 1 84 ? -2.334 8.926 -5.359 1.00 98.25 84 SER A N 1
ATOM 630 C CA . SER A 1 84 ? -3.674 9.010 -4.778 1.00 98.25 84 SER A CA 1
ATOM 631 C C . SER A 1 84 ? -3.828 8.073 -3.585 1.00 98.25 84 SER A C 1
ATOM 633 O O . SER A 1 84 ? -3.380 6.922 -3.617 1.00 98.25 84 SER A O 1
ATOM 635 N N . ALA A 1 85 ? -4.578 8.514 -2.574 1.00 98.31 85 ALA A N 1
ATOM 636 C CA . ALA A 1 85 ? -5.240 7.568 -1.687 1.00 98.31 85 ALA A CA 1
ATOM 637 C C . ALA A 1 85 ? -6.341 6.829 -2.461 1.00 98.31 85 ALA A C 1
ATOM 639 O O . ALA A 1 85 ? -6.943 7.380 -3.384 1.00 98.31 85 ALA A O 1
ATOM 640 N N . TRP A 1 86 ? -6.635 5.597 -2.068 1.00 98.69 86 TRP A N 1
ATOM 641 C CA . TRP A 1 86 ? -7.620 4.766 -2.750 1.00 98.69 86 TRP A CA 1
ATOM 642 C C . TRP A 1 86 ? -8.711 4.274 -1.807 1.00 98.69 86 TRP A C 1
ATOM 644 O O . TRP A 1 86 ? -8.425 3.938 -0.657 1.00 98.69 86 TRP A O 1
ATOM 654 N N . ARG A 1 87 ? -9.956 4.230 -2.287 1.00 98.69 87 ARG A N 1
ATOM 655 C CA . ARG A 1 87 ? -11.121 3.708 -1.559 1.00 98.69 87 ARG A CA 1
ATOM 656 C C . ARG A 1 87 ? -11.717 2.498 -2.265 1.00 98.69 87 ARG A C 1
ATOM 658 O O . ARG A 1 87 ? -11.870 2.503 -3.481 1.00 98.69 87 ARG A O 1
ATOM 665 N N . GLY A 1 88 ? -12.107 1.501 -1.476 1.00 98.12 88 GLY A N 1
ATOM 666 C CA . GLY A 1 88 ? -12.715 0.266 -1.964 1.00 98.12 88 GLY A CA 1
ATOM 667 C C . GLY A 1 88 ? -12.389 -0.922 -1.062 1.00 98.12 88 GLY A C 1
ATOM 668 O O . GLY A 1 88 ? -12.130 -0.755 0.130 1.00 98.12 88 GLY A O 1
ATOM 669 N N . ASP A 1 89 ? -12.387 -2.128 -1.631 1.00 98.44 89 ASP A N 1
ATOM 670 C CA . ASP A 1 89 ? -11.941 -3.342 -0.940 1.00 98.44 89 ASP A CA 1
ATOM 671 C C . ASP A 1 89 ? -10.404 -3.405 -0.869 1.00 98.44 89 ASP A C 1
ATOM 673 O O . ASP A 1 89 ? -9.726 -3.976 -1.730 1.00 98.44 89 ASP A O 1
ATOM 677 N N . GLY A 1 90 ? -9.832 -2.784 0.165 1.00 98.19 90 GLY A N 1
ATOM 678 C CA . GLY A 1 90 ? -8.382 -2.737 0.345 1.00 98.19 90 GLY A CA 1
ATOM 679 C C . GLY A 1 90 ? -7.776 -4.097 0.668 1.00 98.19 90 GLY A C 1
ATOM 680 O O . GLY A 1 90 ? -6.608 -4.324 0.357 1.00 98.19 90 GLY A O 1
ATOM 681 N N . ALA A 1 91 ? -8.552 -5.028 1.230 1.00 98.38 91 ALA A N 1
ATOM 682 C CA . ALA A 1 91 ? -8.083 -6.389 1.457 1.00 98.38 91 ALA A CA 1
ATOM 683 C C . ALA A 1 91 ? -7.885 -7.130 0.130 1.00 98.38 91 ALA A C 1
ATOM 685 O O . ALA A 1 91 ? -6.847 -7.764 -0.066 1.00 98.38 91 ALA A O 1
ATOM 686 N N . ALA A 1 92 ? -8.841 -7.024 -0.795 1.00 98.62 92 ALA A N 1
ATOM 687 C CA . ALA A 1 92 ? -8.703 -7.584 -2.134 1.00 98.62 92 ALA A CA 1
ATOM 688 C C . ALA A 1 92 ? -7.515 -6.967 -2.885 1.00 98.62 92 ALA A C 1
ATOM 690 O O . ALA A 1 92 ? -6.715 -7.697 -3.469 1.00 98.62 92 ALA A O 1
ATOM 691 N N . LEU A 1 93 ? -7.344 -5.643 -2.811 1.00 98.69 93 LEU A N 1
ATOM 692 C CA . LEU A 1 93 ? -6.260 -4.960 -3.518 1.00 98.69 93 LEU A CA 1
ATOM 693 C C . LEU A 1 93 ? -4.865 -5.316 -2.965 1.00 98.69 93 LEU A C 1
ATOM 695 O O . LEU A 1 93 ? -3.924 -5.512 -3.733 1.00 98.69 93 LEU A O 1
ATOM 699 N N . LEU A 1 94 ? -4.727 -5.480 -1.643 1.00 98.50 94 LEU A N 1
ATOM 700 C CA . LEU A 1 94 ? -3.493 -5.968 -1.009 1.00 98.50 94 LEU A CA 1
ATOM 701 C C . LEU A 1 94 ? -3.141 -7.402 -1.428 1.00 98.50 94 LEU A C 1
ATOM 703 O O . LEU A 1 94 ? -1.966 -7.710 -1.637 1.00 98.50 94 LEU A O 1
ATOM 707 N N . ARG A 1 95 ? -4.143 -8.276 -1.586 1.00 98.56 95 ARG A N 1
ATOM 708 C CA . ARG A 1 95 ? -3.935 -9.640 -2.097 1.00 98.56 95 ARG A CA 1
ATOM 709 C C . ARG A 1 95 ? -3.536 -9.641 -3.568 1.00 98.56 95 ARG A C 1
ATOM 711 O O . ARG A 1 95 ? -2.598 -10.343 -3.928 1.00 98.56 95 ARG A O 1
ATOM 718 N N . ALA A 1 96 ? -4.156 -8.792 -4.382 1.00 98.56 96 ALA A N 1
ATOM 719 C CA . ALA A 1 96 ? -3.782 -8.632 -5.784 1.00 98.56 96 ALA A CA 1
ATOM 720 C C . ALA A 1 96 ? -2.332 -8.132 -5.944 1.00 98.56 96 ALA A C 1
ATOM 722 O O . ALA A 1 96 ? -1.598 -8.629 -6.796 1.00 98.56 96 ALA A O 1
ATOM 723 N N . LEU A 1 97 ? -1.874 -7.217 -5.078 1.00 98.06 97 LEU A N 1
ATOM 724 C CA . LEU A 1 97 ? -0.457 -6.842 -5.022 1.00 98.06 97 LEU A CA 1
ATOM 725 C C . LEU A 1 97 ? 0.429 -8.046 -4.670 1.00 98.06 97 LEU A C 1
ATOM 727 O O . LEU A 1 97 ? 1.459 -8.258 -5.307 1.00 98.06 97 LEU A O 1
ATOM 731 N N . ALA A 1 98 ? 0.030 -8.864 -3.692 1.00 97.38 98 ALA A N 1
ATOM 732 C CA . ALA A 1 98 ? 0.775 -10.073 -3.347 1.00 97.38 98 ALA A CA 1
ATOM 733 C C . ALA A 1 98 ? 0.873 -11.041 -4.537 1.00 97.38 98 ALA A C 1
ATOM 735 O O . ALA A 1 98 ? 1.916 -11.667 -4.734 1.00 97.38 98 ALA A O 1
ATOM 736 N N . ASP A 1 99 ? -0.196 -11.195 -5.321 1.00 97.44 99 ASP A N 1
ATOM 737 C CA . ASP A 1 99 ? -0.225 -12.005 -6.546 1.00 97.44 99 ASP A CA 1
ATOM 738 C C . ASP A 1 99 ? 0.747 -11.460 -7.593 1.00 97.44 99 ASP A C 1
ATOM 740 O O . ASP A 1 99 ? 1.572 -12.221 -8.096 1.00 97.44 99 ASP A O 1
ATOM 744 N N . SER A 1 100 ? 0.757 -10.145 -7.819 1.00 95.69 100 SER A N 1
ATOM 745 C CA . SER A 1 100 ? 1.684 -9.512 -8.767 1.00 95.69 100 SER A CA 1
ATOM 746 C C . SER A 1 100 ? 3.160 -9.674 -8.384 1.00 95.69 100 SER A C 1
ATOM 748 O O . SER A 1 100 ? 4.019 -9.793 -9.253 1.00 95.69 100 SER A O 1
ATOM 750 N N . LEU A 1 101 ? 3.473 -9.717 -7.085 1.00 93.38 101 LEU A N 1
ATOM 751 C CA . LEU A 1 101 ? 4.838 -9.914 -6.578 1.00 93.38 101 LEU A CA 1
ATOM 752 C C . LEU A 1 101 ? 5.301 -11.380 -6.594 1.00 93.38 101 LEU A C 1
ATOM 754 O O . LEU A 1 101 ? 6.407 -11.679 -6.153 1.00 93.38 101 LEU A O 1
ATOM 758 N N . SER A 1 102 ? 4.448 -12.322 -6.994 1.00 88.06 102 SER A N 1
ATOM 759 C CA . SER A 1 102 ? 4.782 -13.755 -7.033 1.00 88.06 102 SER A CA 1
ATOM 760 C C . SER A 1 102 ? 4.612 -14.397 -8.403 1.00 88.06 102 SER A C 1
ATOM 762 O O . SER A 1 102 ? 4.819 -15.605 -8.517 1.00 88.06 102 SER A O 1
ATOM 764 N N . ALA A 1 103 ? 4.241 -13.599 -9.405 1.00 76.62 103 ALA A N 1
ATOM 765 C CA . ALA A 1 103 ? 4.293 -13.955 -10.817 1.00 76.62 103 ALA A CA 1
ATOM 766 C C . ALA A 1 103 ? 5.719 -13.779 -11.360 1.00 76.62 103 ALA A C 1
ATOM 768 O O . ALA A 1 103 ? 6.129 -14.632 -12.176 1.00 76.62 103 ALA A O 1
#

pLDDT: mean 95.06, std 3.98, range [75.12, 98.69]

Sequence (103 aa):
DAPHVPHAWDCGFLTEERTATRLCGDLFTQGGADLPPVTESDILGTSEAFRRGMDYFSHSKHARGMLERLASTSPGTLACMHGSAWRGDGAALLRALADSLSA

Radius of gyration: 12.49 Å; chains: 1; bounding box: 27×30×28 Å

Foldseek 3Di:
DQAQVQHHRPDDKDADLVQLEIAQEQVLAADDDDADQEDQDDSLVRSVVVCVVPVPGPLPPCNQVSLQVSLVSQRQWYRYPHGHIYGDRSSVVSNVNSVVSVD

Secondary structure (DSSP, 8-state):
--TTSSSSTT---EEETTTTEEE-TTTT----S---SEE-S--HHHHHHHHHHS------TTHHHHHHHHHTT--SEEE-SSS-EEES-HHHHHHHHHHHTT-